Protein AF-W7AXT3-F1 (afdb_monomer_lite)

Organism: NCBI:txid1265818

Foldseek 3Di:
DPLQVVLVVLLVVLVVVLVVLVVVVVVCVVPVHDDDDDVVVNVVSVVSNVLSVVCVVVVHGPVRSVVVVVVVVD

Radius of gyration: 15.3 Å; chains: 1; bounding box: 36×29×37 Å

pLDDT: mean 89.5, std 6.4, range [54.62, 96.5]

Sequence (74 aa):
MSPQIVTYLVLILSGIYAIHVVFGLIRVRRQGETMYFRPFRFIAAIIVFLLALYAVTSNMTYDDLVVKIEDWFR

Structure (mmCIF, N/CA/C/O backbone):
data_AF-W7AXT3-F1
#
_entry.id   AF-W7AXT3-F1
#
loop_
_atom_site.group_PDB
_atom_site.id
_atom_site.type_symbol
_atom_site.label_atom_id
_atom_site.label_alt_id
_atom_site.label_comp_id
_atom_site.label_asym_id
_atom_site.label_entity_id
_atom_site.label_seq_id
_atom_site.pdbx_PDB_ins_code
_atom_site.Cartn_x
_atom_site.Cartn_y
_atom_site.Cartn_z
_atom_site.occupancy
_atom_site.B_iso_or_equiv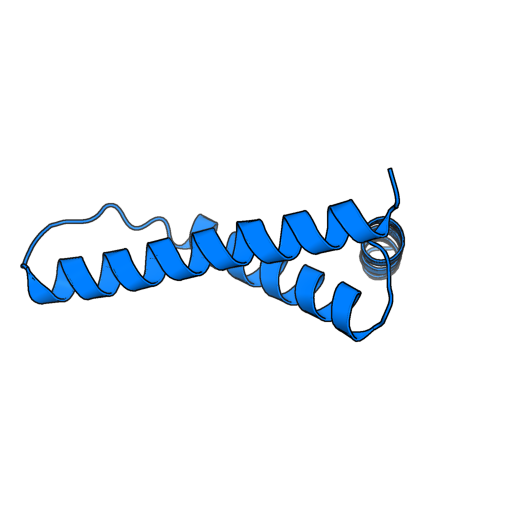
_atom_site.auth_seq_id
_atom_site.auth_comp_id
_atom_site.auth_asym_id
_atom_site.auth_atom_id
_atom_site.pdbx_PDB_model_num
ATOM 1 N N . MET A 1 1 ? 7.519 11.772 -17.957 1.00 54.62 1 MET A N 1
ATOM 2 C CA . MET A 1 1 ? 7.563 11.792 -16.475 1.00 54.62 1 MET A CA 1
ATOM 3 C C . MET A 1 1 ? 8.552 10.725 -16.034 1.00 54.62 1 MET A C 1
ATOM 5 O O . MET A 1 1 ? 8.563 9.688 -16.681 1.00 54.62 1 MET A O 1
ATOM 9 N N . SER A 1 2 ? 9.407 10.964 -15.030 1.00 69.69 2 SER A N 1
ATOM 10 C CA . SER A 1 2 ? 10.320 9.906 -14.556 1.00 69.69 2 SER A CA 1
ATOM 11 C C . SER A 1 2 ? 9.485 8.714 -14.058 1.00 69.69 2 SER A C 1
ATOM 13 O O . SER A 1 2 ? 8.577 8.949 -13.257 1.00 69.69 2 SER A O 1
ATOM 15 N N . PRO A 1 3 ? 9.752 7.469 -14.498 1.00 74.12 3 PRO A N 1
ATOM 16 C CA . PRO A 1 3 ? 9.019 6.272 -14.063 1.00 74.12 3 PRO A CA 1
ATOM 17 C C . PRO A 1 3 ? 8.947 6.119 -12.535 1.00 74.12 3 PRO A C 1
ATOM 19 O O . PRO A 1 3 ? 7.981 5.599 -11.986 1.00 74.12 3 PRO A O 1
ATOM 22 N N . GLN A 1 4 ? 9.935 6.671 -11.829 1.00 83.12 4 GLN A N 1
ATOM 23 C CA . GLN A 1 4 ? 10.006 6.691 -10.367 1.00 83.12 4 GLN A CA 1
ATOM 24 C C . GLN A 1 4 ? 8.887 7.527 -9.725 1.00 83.12 4 GLN A C 1
ATOM 26 O O . GLN A 1 4 ? 8.430 7.209 -8.630 1.00 83.12 4 GLN A O 1
ATOM 31 N N . ILE A 1 5 ? 8.406 8.577 -10.406 1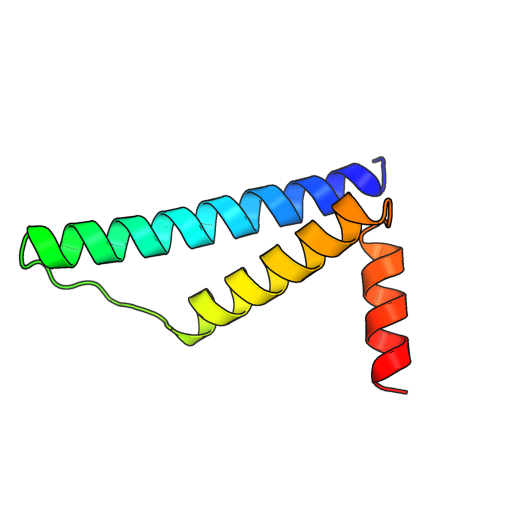.00 88.19 5 ILE A N 1
ATOM 32 C CA . ILE A 1 5 ? 7.327 9.445 -9.903 1.00 88.19 5 ILE A CA 1
ATOM 33 C C . ILE A 1 5 ? 6.043 8.635 -9.716 1.00 88.19 5 ILE A C 1
ATOM 35 O O . ILE A 1 5 ? 5.343 8.824 -8.724 1.00 88.19 5 ILE A O 1
ATOM 39 N N . VAL A 1 6 ? 5.750 7.711 -10.635 1.00 87.75 6 VAL A N 1
ATOM 40 C CA . VAL A 1 6 ? 4.563 6.851 -10.545 1.00 87.75 6 VAL A CA 1
ATOM 41 C C . VAL A 1 6 ? 4.671 5.931 -9.333 1.00 87.75 6 VAL A C 1
ATOM 43 O O . VAL A 1 6 ? 3.734 5.872 -8.539 1.00 87.75 6 VAL A O 1
ATOM 46 N N . THR A 1 7 ? 5.826 5.294 -9.120 1.00 89.50 7 THR A N 1
ATOM 47 C CA . THR A 1 7 ? 6.063 4.441 -7.945 1.00 89.50 7 THR A CA 1
ATOM 48 C C . THR A 1 7 ? 5.851 5.207 -6.637 1.00 89.50 7 THR A C 1
ATOM 50 O O . THR A 1 7 ? 5.157 4.726 -5.740 1.00 89.50 7 THR A O 1
ATOM 53 N N . TYR A 1 8 ? 6.381 6.431 -6.541 1.00 92.25 8 TYR A N 1
ATOM 54 C CA . TYR A 1 8 ? 6.195 7.277 -5.361 1.00 92.25 8 TYR A CA 1
ATOM 55 C C . TYR A 1 8 ? 4.738 7.697 -5.159 1.00 92.25 8 TYR A C 1
ATOM 57 O O . TYR A 1 8 ? 4.248 7.668 -4.031 1.00 92.25 8 TYR A O 1
ATOM 65 N N . LEU A 1 9 ? 4.021 8.046 -6.229 1.00 93.00 9 LEU A N 1
ATOM 66 C CA . LEU A 1 9 ? 2.602 8.391 -6.141 1.00 93.00 9 LEU A CA 1
ATOM 67 C C . LEU A 1 9 ? 1.764 7.208 -5.654 1.00 93.00 9 LEU A C 1
ATOM 69 O O . LEU A 1 9 ? 0.938 7.383 -4.760 1.00 93.00 9 LEU A O 1
ATOM 73 N N . VAL A 1 10 ? 1.999 6.005 -6.187 1.00 92.06 10 VAL A N 1
ATOM 74 C CA . VAL A 1 10 ? 1.293 4.794 -5.744 1.00 92.06 10 VAL A CA 1
ATOM 75 C C . VAL A 1 10 ? 1.573 4.526 -4.266 1.00 92.06 10 VAL A C 1
ATOM 77 O O . VAL A 1 10 ? 0.632 4.277 -3.509 1.00 92.06 10 VAL A O 1
ATOM 80 N N . LEU A 1 11 ? 2.831 4.642 -3.829 1.00 94.19 11 LEU A N 1
ATOM 81 C CA . LEU A 1 11 ? 3.213 4.473 -2.425 1.00 94.19 11 LEU A CA 1
ATOM 82 C C . LEU A 1 11 ? 2.482 5.468 -1.510 1.00 94.19 11 LEU A C 1
ATOM 84 O O . LEU A 1 11 ? 1.872 5.073 -0.517 1.00 94.19 11 LEU A O 1
ATOM 88 N N . ILE A 1 12 ? 2.509 6.757 -1.857 1.00 95.94 12 ILE A N 1
ATOM 89 C CA . ILE A 1 12 ? 1.907 7.819 -1.043 1.00 95.94 12 ILE A CA 1
ATOM 90 C C . ILE A 1 12 ? 0.386 7.655 -0.979 1.00 95.94 12 ILE A C 1
ATOM 92 O O . ILE A 1 12 ? -0.189 7.691 0.107 1.00 95.94 12 ILE A O 1
ATOM 96 N N . LEU A 1 13 ? -0.278 7.447 -2.118 1.00 95.31 13 LEU A N 1
ATOM 97 C CA . LEU A 1 13 ? -1.738 7.352 -2.177 1.00 95.31 13 LEU A CA 1
ATOM 98 C C . LEU A 1 13 ? -2.267 6.118 -1.442 1.00 95.31 13 LEU A C 1
ATOM 100 O O . LEU A 1 13 ? -3.232 6.222 -0.681 1.00 95.31 13 LEU A O 1
ATOM 104 N N . SER A 1 14 ? -1.626 4.962 -1.632 1.00 94.19 14 SER A N 1
ATOM 105 C CA . SER A 1 14 ? -2.006 3.733 -0.925 1.00 94.19 14 SER A CA 1
ATOM 106 C C . SER A 1 14 ? -1.773 3.851 0.585 1.00 94.19 14 SER A C 1
ATOM 108 O O . SER A 1 14 ? -2.638 3.451 1.368 1.00 94.19 14 SER A O 1
ATOM 110 N N . GLY A 1 15 ? -0.679 4.499 1.001 1.00 93.25 15 GLY A N 1
ATOM 111 C CA . GLY A 1 15 ? -0.388 4.797 2.403 1.00 93.25 15 GLY A CA 1
ATOM 112 C C . GLY A 1 15 ? -1.411 5.741 3.037 1.00 93.25 15 GLY A C 1
ATOM 113 O O . GLY A 1 15 ? -1.977 5.416 4.080 1.00 93.25 15 GLY A O 1
ATOM 114 N N . ILE A 1 16 ? -1.714 6.875 2.390 1.00 96.50 16 ILE A N 1
ATOM 115 C CA . ILE A 1 16 ? -2.730 7.838 2.857 1.00 96.50 16 ILE A CA 1
ATOM 116 C C . ILE A 1 16 ? -4.083 7.149 3.022 1.00 96.50 16 ILE A C 1
ATOM 118 O O . ILE A 1 16 ? -4.749 7.333 4.042 1.00 96.50 16 ILE A O 1
ATOM 122 N N . TYR A 1 17 ? -4.485 6.331 2.048 1.00 94.69 17 TYR A N 1
ATOM 123 C CA . TYR A 1 17 ? -5.736 5.589 2.126 1.00 94.69 17 TYR A CA 1
ATOM 124 C C . TYR A 1 17 ? -5.748 4.606 3.305 1.00 94.69 17 TYR A C 1
ATOM 126 O O . TYR A 1 17 ? -6.699 4.605 4.089 1.00 94.69 17 TYR A O 1
ATOM 134 N N . ALA A 1 18 ? -4.697 3.796 3.467 1.00 92.12 18 ALA A N 1
ATOM 135 C CA . ALA A 1 18 ? -4.597 2.836 4.564 1.00 92.12 18 ALA A CA 1
ATOM 136 C C . ALA A 1 18 ? -4.659 3.532 5.933 1.00 92.12 18 ALA A C 1
ATOM 138 O O . ALA A 1 18 ? -5.428 3.123 6.805 1.00 92.12 18 ALA A O 1
ATOM 139 N N . ILE A 1 19 ? -3.916 4.631 6.087 1.00 94.69 19 ILE A N 1
ATOM 140 C CA . ILE A 1 19 ? -3.928 5.484 7.278 1.00 94.69 19 ILE A CA 1
ATOM 141 C C . ILE A 1 19 ? -5.342 6.011 7.533 1.00 94.69 19 ILE A C 1
ATOM 143 O O . ILE A 1 19 ? -5.867 5.846 8.633 1.00 94.69 19 ILE A O 1
ATOM 147 N N . HIS A 1 20 ? -5.997 6.583 6.522 1.00 94.75 20 HIS A N 1
ATOM 148 C CA . HIS A 1 20 ? -7.349 7.123 6.651 1.00 94.75 20 HIS A CA 1
ATOM 149 C C . HIS A 1 20 ? -8.354 6.070 7.142 1.00 94.75 20 HIS A C 1
ATOM 151 O O . HIS A 1 20 ? -9.145 6.344 8.045 1.00 94.75 20 HIS A O 1
ATOM 157 N N . VAL A 1 21 ? -8.289 4.846 6.606 1.00 91.62 21 VAL A N 1
ATOM 158 C CA . VAL A 1 21 ? -9.154 3.740 7.040 1.00 91.62 21 VAL A CA 1
ATOM 159 C C . VAL A 1 21 ? -8.877 3.352 8.494 1.00 91.62 21 VAL A C 1
ATOM 161 O O . VAL A 1 21 ? -9.822 3.215 9.273 1.00 91.62 21 VAL A O 1
ATOM 164 N N . VAL A 1 22 ? -7.608 3.217 8.890 1.00 92.81 22 VAL A N 1
ATOM 165 C CA . VAL A 1 22 ? -7.228 2.870 10.271 1.00 92.81 22 VAL A CA 1
ATOM 166 C C . VAL A 1 22 ? -7.687 3.944 11.259 1.00 92.81 22 VAL A C 1
ATOM 168 O O . VAL A 1 22 ? -8.310 3.621 12.272 1.00 92.81 22 VAL A O 1
ATOM 171 N N . PHE A 1 23 ? -7.450 5.222 10.959 1.00 93.31 23 PHE A N 1
ATOM 172 C CA . PHE A 1 23 ? -7.905 6.328 11.804 1.00 93.31 23 PHE A CA 1
ATOM 173 C C . PHE A 1 23 ? -9.432 6.400 11.890 1.00 93.31 23 PHE A C 1
ATOM 175 O O . PHE A 1 23 ? -9.964 6.637 12.976 1.00 93.31 23 PHE A O 1
ATOM 182 N N . GLY A 1 24 ? -10.136 6.134 10.785 1.00 91.19 24 GLY A N 1
ATOM 183 C CA . GLY A 1 24 ? -11.591 6.003 10.772 1.00 91.19 24 GLY A CA 1
ATOM 184 C C . GLY A 1 24 ? -12.069 4.923 11.743 1.00 91.19 24 GLY A C 1
ATOM 185 O O . GLY A 1 24 ? -12.878 5.205 12.623 1.00 91.19 24 GLY A O 1
ATOM 186 N N . LEU A 1 25 ? -11.495 3.719 11.671 1.00 89.69 25 LEU A N 1
ATOM 187 C CA . LEU A 1 25 ? -11.840 2.610 12.568 1.00 89.69 25 LEU A CA 1
ATOM 188 C C . LEU A 1 25 ? -11.575 2.934 14.046 1.00 89.69 25 LEU A C 1
ATOM 190 O O . LEU A 1 25 ? -12.395 2.608 14.906 1.00 89.69 25 LEU A O 1
ATOM 194 N N . ILE A 1 26 ? -10.451 3.589 14.353 1.00 91.69 26 ILE A N 1
ATOM 195 C CA . ILE A 1 26 ? -10.118 4.007 15.723 1.00 91.69 26 ILE A CA 1
ATOM 196 C C . ILE A 1 26 ? -11.130 5.038 16.231 1.00 91.69 26 ILE A C 1
ATOM 198 O O . ILE A 1 26 ? -11.613 4.921 17.358 1.00 91.69 26 ILE A O 1
ATOM 202 N N . ARG A 1 27 ? -11.465 6.040 15.411 1.00 92.19 27 ARG A N 1
ATOM 203 C CA . ARG A 1 27 ? -12.425 7.093 15.764 1.00 92.19 27 ARG A CA 1
ATOM 204 C C . ARG A 1 27 ? -13.814 6.517 16.038 1.00 92.19 27 ARG A C 1
ATOM 206 O O . ARG A 1 27 ? -14.401 6.825 17.068 1.00 92.19 27 ARG A O 1
ATOM 213 N N . VAL A 1 28 ? -14.285 5.637 15.163 1.00 90.75 28 VAL 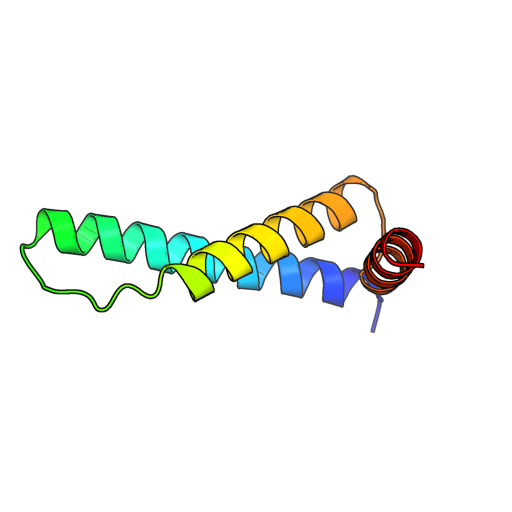A N 1
ATOM 214 C CA . VAL A 1 28 ? -15.590 4.960 15.244 1.00 90.75 28 VAL A CA 1
ATOM 215 C C . VAL A 1 28 ? -15.698 4.145 16.528 1.00 90.75 28 VAL A C 1
ATOM 217 O O . VAL A 1 28 ? -16.668 4.283 17.267 1.00 90.75 28 VAL A O 1
ATOM 220 N N . ARG A 1 29 ? -14.647 3.384 16.870 1.00 87.12 29 ARG A N 1
ATOM 221 C CA . ARG A 1 29 ? -14.579 2.661 18.150 1.00 87.12 29 ARG A CA 1
ATOM 222 C C . ARG A 1 29 ? -14.644 3.583 19.370 1.00 87.12 29 ARG A C 1
ATOM 224 O O . ARG A 1 29 ? -15.182 3.172 20.389 1.00 87.12 29 ARG A O 1
ATOM 231 N N . ARG A 1 30 ? -14.091 4.799 19.291 1.00 88.94 30 ARG A N 1
ATOM 232 C CA . ARG A 1 30 ? -14.094 5.772 20.400 1.00 88.94 30 ARG A CA 1
ATOM 233 C C . ARG A 1 30 ? -15.412 6.530 20.542 1.00 88.94 30 ARG A C 1
ATOM 235 O O . ARG A 1 30 ? -15.784 6.860 21.659 1.00 88.94 30 ARG A O 1
ATOM 242 N N . GLN A 1 31 ? -16.076 6.842 19.431 1.00 89.38 31 GLN A N 1
ATOM 243 C CA . GLN A 1 31 ? -17.275 7.689 19.406 1.00 89.38 31 GLN A CA 1
ATOM 244 C C . GLN A 1 31 ? -18.584 6.886 19.405 1.00 89.38 31 GLN A C 1
ATOM 246 O O . GLN A 1 31 ? -19.651 7.478 19.521 1.00 89.38 31 GLN A O 1
ATOM 251 N N . GLY A 1 32 ? -18.520 5.554 19.288 1.00 82.56 32 GLY A N 1
ATOM 252 C CA . GLY A 1 32 ? -19.716 4.708 19.193 1.00 82.56 32 GLY A CA 1
ATOM 253 C C . GLY A 1 32 ? -20.497 4.914 17.890 1.00 82.56 32 GLY A C 1
ATOM 254 O O . GLY A 1 32 ? -21.659 4.530 17.802 1.00 82.56 32 GLY A O 1
ATOM 255 N N . GLU A 1 33 ? -19.872 5.533 16.887 1.00 85.12 33 GLU A N 1
ATOM 256 C CA . GLU A 1 33 ? -20.460 5.750 15.567 1.00 85.12 33 GLU A CA 1
ATOM 257 C C . GLU A 1 33 ? -20.436 4.451 14.746 1.00 85.12 33 GLU A C 1
ATOM 259 O O . GLU A 1 33 ? -19.676 3.523 15.026 1.00 85.12 33 GLU A O 1
ATOM 264 N N . THR A 1 34 ? -21.252 4.375 13.696 1.00 78.69 34 THR A N 1
ATOM 265 C CA . THR A 1 34 ? -21.218 3.268 12.732 1.00 78.69 34 THR A CA 1
ATOM 266 C C . THR A 1 34 ? -20.431 3.671 11.491 1.00 78.69 34 THR A C 1
ATOM 268 O O . THR A 1 34 ? -20.738 4.685 10.868 1.00 78.69 34 THR A O 1
ATOM 271 N N . MET A 1 35 ? -19.461 2.852 11.076 1.00 83.00 35 MET A N 1
ATOM 272 C CA . MET A 1 35 ? -18.708 3.048 9.832 1.00 83.00 35 MET A CA 1
ATOM 273 C C . MET A 1 35 ? -18.878 1.862 8.896 1.00 83.00 35 MET A C 1
ATOM 275 O O . MET A 1 35 ? -18.747 0.706 9.296 1.00 83.00 35 MET A O 1
ATOM 279 N N . TYR A 1 36 ? -19.097 2.160 7.616 1.00 81.94 36 TYR A N 1
ATOM 280 C CA . TYR A 1 36 ? -19.129 1.150 6.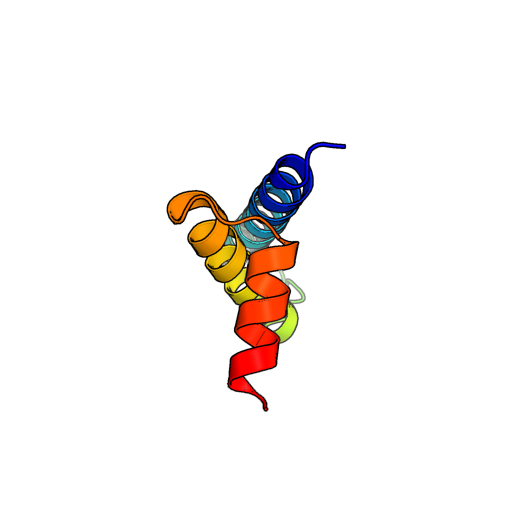568 1.00 81.94 36 TYR A CA 1
ATOM 281 C C . TYR A 1 36 ? -17.701 0.721 6.197 1.00 81.94 36 TYR A C 1
ATOM 283 O O . TYR A 1 36 ? -17.057 1.303 5.320 1.00 81.94 36 TYR A O 1
ATOM 291 N N . PHE A 1 37 ? -17.180 -0.288 6.896 1.00 87.50 37 PHE A N 1
ATOM 292 C CA . PHE A 1 37 ? -15.854 -0.841 6.632 1.00 87.50 37 PHE A CA 1
ATOM 293 C C . PHE A 1 37 ? -15.880 -1.788 5.425 1.00 87.50 37 PHE A C 1
ATOM 295 O O . PHE A 1 37 ? -16.680 -2.719 5.364 1.00 87.50 37 PHE A O 1
ATOM 302 N N . ARG A 1 38 ? -14.986 -1.561 4.455 1.00 89.19 38 ARG A N 1
ATOM 303 C CA . ARG A 1 38 ? -14.826 -2.407 3.259 1.00 89.19 38 ARG A CA 1
ATOM 304 C C . ARG A 1 38 ? -13.504 -3.184 3.349 1.00 89.19 38 ARG A C 1
ATOM 306 O O . ARG A 1 38 ? -12.509 -2.713 2.794 1.00 89.19 38 ARG A O 1
ATOM 313 N N . PRO A 1 39 ? -13.474 -4.357 4.012 1.00 88.31 39 PRO A N 1
ATOM 314 C CA . PRO A 1 39 ? -12.235 -5.080 4.313 1.00 88.31 39 PRO A CA 1
ATOM 315 C C . PRO A 1 39 ? -11.423 -5.417 3.063 1.00 88.31 39 PRO A C 1
ATOM 317 O O . PRO A 1 39 ? -10.222 -5.184 3.038 1.00 88.31 39 PRO A O 1
ATOM 320 N N . PHE A 1 40 ? -12.075 -5.870 1.988 1.00 92.94 40 PHE A N 1
ATOM 321 C CA . PHE A 1 40 ? -11.391 -6.206 0.736 1.00 92.94 40 PHE A CA 1
ATOM 322 C C . PHE A 1 40 ? -10.645 -5.019 0.117 1.00 92.94 40 PHE A C 1
ATOM 324 O O . PHE A 1 40 ? -9.529 -5.182 -0.367 1.00 92.94 40 PHE A O 1
ATOM 331 N N . ARG A 1 41 ? -11.221 -3.810 0.172 1.00 89.56 41 ARG A N 1
ATOM 332 C CA . ARG A 1 41 ? -10.552 -2.600 -0.336 1.00 89.56 41 ARG A CA 1
ATOM 333 C C . ARG A 1 41 ? -9.360 -2.212 0.526 1.00 89.56 41 ARG A C 1
ATOM 335 O O . ARG A 1 41 ? -8.336 -1.805 -0.008 1.00 89.56 41 ARG A O 1
ATOM 342 N N . PHE A 1 42 ? -9.490 -2.361 1.842 1.00 91.94 42 PHE A N 1
ATOM 343 C CA . PHE A 1 42 ? -8.390 -2.119 2.765 1.00 91.94 42 PHE A CA 1
ATOM 344 C C . PHE A 1 42 ? -7.234 -3.095 2.522 1.00 91.94 42 PHE A C 1
ATOM 346 O O . PHE A 1 42 ? -6.106 -2.656 2.340 1.00 91.94 42 PHE A O 1
ATOM 353 N N . ILE A 1 43 ? -7.520 -4.396 2.420 1.00 94.00 43 ILE A N 1
ATOM 354 C CA . ILE A 1 43 ? -6.509 -5.425 2.138 1.00 94.00 43 ILE A CA 1
ATOM 355 C C . ILE A 1 43 ? -5.817 -5.152 0.799 1.00 94.00 43 ILE A C 1
ATOM 357 O O . ILE A 1 43 ? -4.591 -5.142 0.746 1.00 94.00 43 ILE A O 1
ATOM 361 N N . ALA A 1 44 ? -6.579 -4.864 -0.262 1.00 92.81 44 ALA A N 1
ATOM 362 C CA . ALA A 1 44 ? -6.010 -4.524 -1.564 1.00 92.81 44 ALA A CA 1
ATOM 363 C C . ALA A 1 44 ? -5.079 -3.303 -1.481 1.00 92.81 44 ALA A C 1
ATOM 365 O O . ALA A 1 44 ? -3.981 -3.332 -2.029 1.00 92.81 44 ALA A O 1
ATOM 366 N N . ALA A 1 45 ? -5.472 -2.256 -0.750 1.00 92.50 45 ALA A N 1
ATOM 367 C CA . ALA A 1 45 ? -4.628 -1.081 -0.562 1.00 92.50 45 ALA A CA 1
ATOM 368 C C . ALA A 1 45 ? -3.342 -1.387 0.219 1.00 92.50 45 ALA A C 1
ATOM 370 O O . ALA A 1 45 ? -2.291 -0.866 -0.139 1.00 92.50 45 ALA A O 1
ATOM 371 N N . ILE A 1 46 ? -3.402 -2.250 1.240 1.00 95.75 46 ILE A N 1
ATOM 372 C CA . ILE A 1 46 ? -2.211 -2.701 1.973 1.00 95.75 46 ILE A CA 1
ATOM 373 C C . ILE A 1 46 ? -1.275 -3.493 1.057 1.00 95.75 46 ILE A C 1
ATOM 375 O O . ILE A 1 46 ? -0.075 -3.246 1.068 1.00 95.75 46 ILE A O 1
ATOM 379 N N . ILE A 1 47 ? -1.804 -4.398 0.229 1.00 94.56 47 ILE A N 1
ATOM 380 C CA . ILE A 1 47 ? -0.994 -5.155 -0.738 1.00 94.56 47 ILE A CA 1
ATOM 381 C C . ILE A 1 47 ? -0.301 -4.197 -1.713 1.00 94.56 47 ILE A C 1
ATOM 383 O O . ILE A 1 47 ? 0.913 -4.268 -1.880 1.00 94.56 47 ILE A O 1
ATOM 387 N N . VAL A 1 48 ? -1.049 -3.262 -2.307 1.00 94.50 48 VAL A N 1
ATOM 388 C CA . VAL A 1 48 ? -0.494 -2.252 -3.224 1.00 94.50 48 VAL A CA 1
ATOM 389 C C . VAL A 1 48 ? 0.567 -1.395 -2.531 1.00 94.50 48 VAL A C 1
ATOM 391 O O . VAL A 1 48 ? 1.620 -1.146 -3.113 1.00 94.50 48 VAL A O 1
ATOM 394 N N . PHE A 1 49 ? 0.331 -0.989 -1.283 1.00 95.19 49 PHE A N 1
ATOM 395 C CA . PHE A 1 49 ? 1.299 -0.234 -0.490 1.00 95.19 49 PHE A CA 1
ATOM 396 C C . PHE A 1 49 ? 2.594 -1.016 -0.268 1.00 95.19 49 PHE A C 1
ATOM 398 O O . PHE A 1 49 ? 3.676 -0.480 -0.489 1.00 95.19 49 PHE A O 1
ATOM 405 N N . LEU A 1 50 ? 2.499 -2.289 0.126 1.00 95.06 50 LEU A N 1
ATOM 406 C CA . LEU A 1 50 ? 3.665 -3.145 0.351 1.00 95.06 50 LEU A CA 1
ATOM 407 C C . LEU A 1 50 ? 4.458 -3.379 -0.939 1.00 95.06 50 LEU A C 1
ATOM 409 O O . LEU A 1 50 ? 5.686 -3.326 -0.916 1.00 95.06 50 LEU A O 1
ATOM 413 N N . LEU A 1 51 ? 3.773 -3.579 -2.066 1.00 93.12 51 LEU A N 1
ATOM 414 C CA . LEU A 1 51 ? 4.408 -3.728 -3.376 1.00 93.12 51 LEU A CA 1
ATOM 415 C C . LEU A 1 51 ? 5.119 -2.442 -3.820 1.00 93.12 51 LEU A C 1
ATOM 417 O O . LEU A 1 51 ? 6.259 -2.492 -4.278 1.00 93.12 51 LEU A O 1
ATOM 421 N N . ALA A 1 52 ? 4.483 -1.284 -3.637 1.00 92.50 52 ALA A N 1
ATOM 422 C CA . ALA A 1 52 ? 5.094 0.006 -3.945 1.00 92.50 52 ALA A CA 1
ATOM 423 C C . ALA A 1 52 ? 6.285 0.307 -3.021 1.00 92.50 52 ALA A C 1
ATOM 425 O O . ALA A 1 52 ? 7.309 0.812 -3.476 1.00 92.50 52 ALA A O 1
ATOM 426 N N . LEU A 1 53 ? 6.183 -0.046 -1.736 1.00 94.25 53 LEU A N 1
ATOM 427 C CA . LEU A 1 53 ? 7.268 0.109 -0.770 1.00 94.25 53 LEU A CA 1
ATOM 428 C C . LEU A 1 53 ? 8.459 -0.766 -1.163 1.00 94.25 53 LEU A C 1
ATOM 430 O O . LEU A 1 53 ? 9.592 -0.288 -1.194 1.00 94.25 53 LEU A O 1
ATOM 434 N N . TYR A 1 54 ? 8.199 -2.021 -1.528 1.00 92.88 54 TYR A N 1
ATOM 435 C CA . TYR A 1 54 ? 9.217 -2.929 -2.041 1.00 92.88 54 TYR A CA 1
ATOM 436 C C . TYR A 1 54 ? 9.915 -2.355 -3.280 1.00 92.88 54 TYR A C 1
ATOM 438 O O . TYR A 1 54 ? 11.146 -2.315 -3.309 1.00 92.88 54 TYR A O 1
ATOM 446 N N . ALA A 1 55 ? 9.153 -1.843 -4.252 1.00 91.25 55 ALA A N 1
ATOM 447 C CA . ALA A 1 55 ? 9.708 -1.228 -5.455 1.00 91.25 55 ALA A CA 1
ATOM 448 C C . ALA A 1 55 ? 10.637 -0.050 -5.119 1.00 91.25 55 ALA A C 1
ATOM 450 O O . ALA A 1 55 ? 11.785 -0.029 -5.555 1.00 91.25 55 ALA A O 1
ATOM 451 N N . VAL A 1 56 ? 10.187 0.874 -4.260 1.00 91.56 56 VAL A N 1
ATOM 452 C CA . VAL A 1 56 ? 10.996 2.023 -3.820 1.00 91.56 56 VAL A CA 1
ATOM 453 C C . VAL A 1 56 ? 12.266 1.579 -3.095 1.00 91.56 56 VAL A C 1
ATOM 455 O O . VAL A 1 56 ? 13.354 2.038 -3.432 1.00 91.56 56 VAL A O 1
ATOM 458 N N . THR A 1 57 ? 12.157 0.667 -2.124 1.00 92.62 57 THR A N 1
ATOM 459 C CA . THR A 1 57 ? 13.324 0.186 -1.359 1.00 92.62 57 THR A CA 1
ATOM 460 C C . THR A 1 57 ? 14.325 -0.602 -2.207 1.00 92.62 57 THR A C 1
ATOM 462 O O . THR A 1 57 ? 15.510 -0.618 -1.886 1.00 92.62 57 THR A O 1
ATOM 465 N N . SER A 1 58 ? 13.871 -1.211 -3.304 1.00 91.25 58 SER A N 1
ATOM 466 C CA . SER A 1 58 ? 14.707 -1.985 -4.229 1.00 91.25 58 SER A CA 1
ATOM 467 C C . SER A 1 58 ? 15.225 -1.159 -5.415 1.00 91.25 58 SER A C 1
ATOM 469 O O . SER A 1 58 ? 15.808 -1.732 -6.331 1.00 91.25 58 SER A O 1
ATOM 471 N N . ASN A 1 59 ? 15.013 0.167 -5.427 1.00 87.75 59 ASN A N 1
ATOM 472 C CA . ASN A 1 59 ? 15.294 1.052 -6.570 1.00 87.75 59 ASN A CA 1
ATOM 473 C C . ASN A 1 59 ? 14.663 0.575 -7.897 1.00 87.75 59 ASN A C 1
ATOM 475 O O . ASN A 1 59 ? 15.204 0.819 -8.974 1.00 87.75 59 ASN A O 1
ATOM 479 N N . MET A 1 60 ? 13.511 -0.093 -7.819 1.00 89.12 60 MET A N 1
ATOM 480 C CA . MET A 1 60 ? 12.744 -0.567 -8.968 1.00 89.12 60 MET A CA 1
ATOM 481 C C . MET A 1 60 ? 11.653 0.439 -9.346 1.00 89.12 60 MET A C 1
ATOM 483 O O . MET A 1 60 ? 11.042 1.090 -8.490 1.00 89.12 60 MET A O 1
ATOM 487 N N . THR A 1 61 ? 11.374 0.554 -10.641 1.00 91.06 61 THR A N 1
ATOM 488 C CA . THR A 1 61 ? 10.241 1.340 -11.136 1.00 91.06 61 THR A CA 1
ATOM 489 C C . THR A 1 61 ? 8.934 0.547 -11.036 1.00 91.06 61 THR A C 1
ATOM 491 O O . THR A 1 61 ? 8.926 -0.652 -10.752 1.00 91.06 61 THR A O 1
ATOM 494 N N . TYR A 1 62 ? 7.804 1.227 -11.242 1.00 84.62 62 TYR A N 1
ATOM 495 C CA . TYR A 1 62 ? 6.498 0.573 -11.307 1.00 84.62 62 TYR A CA 1
ATOM 496 C C . TYR A 1 62 ? 6.448 -0.472 -12.429 1.00 84.62 62 TYR A C 1
ATOM 498 O O . TYR A 1 62 ? 5.942 -1.569 -12.215 1.00 84.62 62 TYR A O 1
ATOM 506 N N . ASP A 1 63 ? 7.026 -0.159 -13.588 1.00 86.88 63 ASP A N 1
ATOM 507 C CA . ASP A 1 63 ? 7.027 -1.061 -14.739 1.00 86.88 63 ASP A CA 1
ATOM 508 C C . ASP A 1 63 ? 7.845 -2.331 -14.444 1.00 86.88 63 ASP A C 1
ATOM 510 O O . ASP A 1 63 ? 7.374 -3.438 -14.700 1.00 86.88 63 ASP A O 1
ATOM 514 N N . ASP A 1 64 ? 9.008 -2.196 -13.792 1.00 88.81 64 ASP A N 1
ATOM 515 C CA . ASP A 1 64 ? 9.829 -3.345 -13.371 1.00 88.81 64 ASP A CA 1
ATOM 516 C C . ASP A 1 64 ? 9.082 -4.258 -12.388 1.00 88.81 64 ASP A C 1
ATOM 518 O O . ASP A 1 64 ? 9.204 -5.484 -12.427 1.00 88.81 64 ASP A O 1
ATOM 522 N N . LEU A 1 65 ? 8.308 -3.657 -11.480 1.00 88.25 65 LEU A N 1
ATOM 523 C CA . LEU A 1 65 ? 7.476 -4.389 -10.534 1.00 88.25 65 LEU A CA 1
ATOM 524 C C . LEU A 1 65 ? 6.376 -5.172 -11.267 1.00 88.25 65 LEU A C 1
ATOM 526 O O . LEU A 1 65 ? 6.156 -6.335 -10.940 1.00 88.25 65 LEU A O 1
ATOM 530 N N . VAL A 1 66 ? 5.702 -4.560 -12.247 1.00 88.25 66 VAL A N 1
ATOM 531 C CA . VAL A 1 66 ? 4.644 -5.219 -13.031 1.00 88.25 66 VAL A CA 1
ATOM 532 C C . VAL A 1 66 ? 5.204 -6.412 -13.798 1.00 88.25 66 VAL A C 1
ATOM 534 O O . VAL A 1 66 ? 4.656 -7.505 -13.676 1.00 88.25 66 VAL A O 1
ATOM 537 N N . VAL A 1 67 ? 6.331 -6.242 -14.496 1.00 91.88 67 VAL A N 1
ATOM 538 C CA . VAL A 1 67 ? 6.989 -7.336 -15.231 1.00 91.88 67 VAL A CA 1
ATOM 539 C C . VAL A 1 67 ? 7.357 -8.485 -14.291 1.00 91.88 67 VAL A C 1
ATOM 541 O O . VAL A 1 67 ? 7.038 -9.637 -14.563 1.00 91.88 67 VAL A O 1
ATOM 544 N N . LYS A 1 68 ? 7.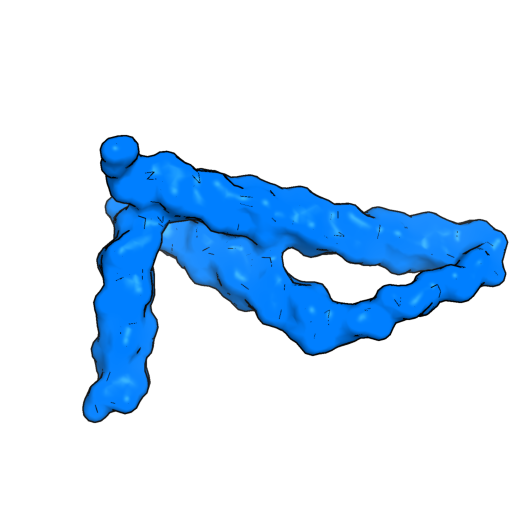946 -8.180 -13.128 1.00 89.12 68 LYS A N 1
ATOM 545 C CA . LYS A 1 68 ? 8.320 -9.201 -12.139 1.00 89.12 68 LYS A CA 1
ATOM 546 C C . LYS A 1 68 ? 7.117 -9.965 -11.582 1.00 89.12 68 LYS A C 1
ATOM 548 O O . LYS A 1 68 ? 7.233 -11.149 -11.282 1.00 89.12 68 LYS A O 1
ATOM 553 N N . ILE A 1 69 ? 5.982 -9.289 -11.412 1.00 87.38 69 ILE A N 1
ATOM 554 C CA . ILE A 1 69 ? 4.735 -9.930 -10.990 1.00 87.38 69 ILE A CA 1
ATOM 555 C C . ILE A 1 69 ? 4.211 -10.834 -12.108 1.00 87.38 69 ILE A C 1
ATOM 557 O O . ILE A 1 69 ? 3.832 -11.964 -11.821 1.00 87.38 69 ILE A O 1
ATOM 561 N N . GLU A 1 70 ? 4.203 -10.375 -13.362 1.00 89.94 70 GLU A N 1
ATOM 562 C CA . GLU A 1 70 ? 3.781 -11.193 -14.507 1.00 89.94 70 GLU A CA 1
ATOM 563 C C . GLU A 1 70 ? 4.616 -12.471 -14.644 1.00 89.94 70 GLU A C 1
ATOM 565 O O . GLU A 1 70 ? 4.051 -13.541 -14.870 1.00 89.94 70 GLU A O 1
ATOM 570 N N . ASP A 1 71 ? 5.929 -12.380 -14.429 1.00 92.31 71 ASP A N 1
ATOM 571 C CA . ASP A 1 71 ? 6.843 -13.526 -14.460 1.00 92.31 71 ASP A CA 1
ATOM 572 C C . ASP A 1 71 ? 6.545 -14.575 -13.377 1.00 92.31 71 ASP A C 1
ATOM 574 O O . ASP A 1 71 ? 6.892 -15.738 -13.544 1.00 92.31 71 ASP A O 1
ATOM 578 N N . TRP A 1 72 ? 5.888 -14.214 -12.269 1.00 88.50 72 TRP A N 1
ATOM 579 C CA . TRP A 1 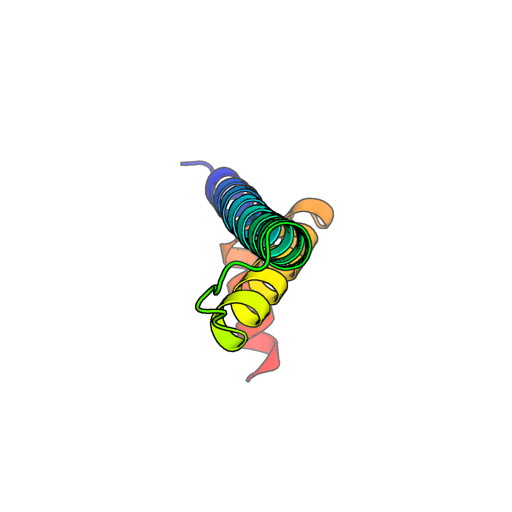72 ? 5.465 -15.190 -11.254 1.00 88.50 72 TRP A CA 1
ATOM 580 C C . TRP A 1 72 ? 4.232 -16.002 -11.655 1.00 88.50 72 TRP A C 1
ATOM 582 O O . TRP A 1 72 ? 3.959 -17.032 -11.038 1.00 88.50 72 TRP A O 1
ATOM 592 N N . PHE A 1 73 ? 3.465 -15.526 -12.638 1.00 88.56 73 PHE A N 1
ATOM 593 C CA . PHE A 1 73 ? 2.222 -16.157 -13.088 1.00 88.56 73 PHE A CA 1
ATOM 594 C C . PHE A 1 73 ? 2.344 -16.854 -14.450 1.00 88.56 73 PHE A C 1
ATOM 596 O O . PHE A 1 73 ? 1.362 -17.445 -14.905 1.00 88.56 73 PHE A O 1
ATOM 603 N N . ARG A 1 74 ? 3.510 -16.779 -15.096 1.00 77.19 74 ARG A N 1
ATOM 604 C CA . ARG A 1 74 ? 3.853 -17.544 -16.302 1.00 77.19 74 ARG A CA 1
ATOM 605 C C . ARG A 1 74 ? 4.584 -18.828 -15.935 1.00 77.19 74 ARG A C 1
ATOM 607 O O . ARG A 1 74 ? 4.328 -19.833 -16.633 1.00 77.19 74 ARG A O 1
#

Secondary structure (DSSP, 8-state):
--HHHHHHHHHHHHHHHHHHHHHHHHHHHHHT------HHHHHHHHHHHHHHHHHHHTT--HHHHHHHHHHHH-